Protein AF-A0A2H1KUR7-F1 (afdb_monomer_lite)

pLDDT: mean 74.9, std 19.92, range [29.42, 95.31]

Radius of gyration: 22.54 Å; chains: 1; bounding box: 56×50×79 Å

Structure (mmCIF, N/CA/C/O backbone):
data_AF-A0A2H1KUR7-F1
#
_entry.id   AF-A0A2H1KUR7-F1
#
loop_
_atom_site.group_PDB
_atom_site.id
_atom_site.type_symbol
_atom_site.label_atom_id
_atom_site.label_alt_id
_atom_site.label_comp_id
_atom_site.label_asym_id
_atom_site.label_entity_id
_atom_site.label_seq_id
_atom_site.pdbx_PDB_ins_code
_atom_site.Cartn_x
_atom_site.Cartn_y
_atom_site.Cartn_z
_atom_site.occupancy
_atom_site.B_iso_or_equiv
_atom_site.auth_seq_id
_atom_site.auth_comp_id
_atom_site.auth_asym_id
_atom_site.auth_atom_id
_atom_site.pdbx_PDB_model_num
ATOM 1 N N . MET A 1 1 ? -5.318 -16.820 57.492 1.00 43.50 1 MET A N 1
ATOM 2 C CA . MET A 1 1 ? -4.865 -16.118 56.271 1.00 43.50 1 MET A CA 1
ATOM 3 C C . MET A 1 1 ? -4.731 -17.141 55.161 1.00 43.50 1 MET A C 1
ATOM 5 O O . MET A 1 1 ? -4.040 -18.124 55.375 1.00 43.50 1 MET A O 1
ATOM 9 N N . ASN A 1 2 ? -5.476 -16.949 54.067 1.00 35.88 2 ASN A N 1
ATOM 10 C CA . ASN A 1 2 ? -5.129 -17.232 52.662 1.00 35.88 2 ASN A CA 1
ATOM 11 C C . ASN A 1 2 ? -6.424 -17.409 51.860 1.00 35.88 2 ASN A C 1
ATOM 13 O O . ASN A 1 2 ? -7.165 -18.371 52.028 1.00 35.88 2 ASN A O 1
ATOM 17 N N . ARG A 1 3 ? -6.716 -16.389 51.046 1.00 35.38 3 ARG A N 1
ATOM 18 C CA . ARG A 1 3 ? -7.868 -16.306 50.149 1.00 35.38 3 ARG A CA 1
ATOM 19 C C . ARG A 1 3 ? -7.507 -17.063 48.875 1.00 35.38 3 ARG A C 1
ATOM 21 O O . ARG A 1 3 ? -6.582 -16.650 48.182 1.00 35.38 3 ARG A O 1
ATOM 28 N N . THR A 1 4 ? -8.248 -18.114 48.553 1.00 38.25 4 THR A N 1
ATOM 29 C CA . THR A 1 4 ? -8.163 -18.775 47.248 1.00 38.25 4 THR A CA 1
ATOM 30 C C . THR A 1 4 ? -9.415 -18.403 46.465 1.00 38.25 4 THR A C 1
ATOM 32 O O . THR A 1 4 ? -10.477 -18.984 46.654 1.00 38.25 4 THR A O 1
ATOM 35 N N . VAL A 1 5 ? -9.308 -17.375 45.625 1.00 40.38 5 VAL A N 1
ATOM 36 C CA . VAL A 1 5 ? -10.270 -17.097 44.553 1.00 40.38 5 VAL A CA 1
ATOM 37 C C . VAL A 1 5 ? -9.732 -17.770 43.297 1.00 40.38 5 VAL A C 1
ATOM 39 O O . VAL A 1 5 ? -8.715 -17.345 42.758 1.00 40.38 5 VAL A O 1
ATOM 42 N N . SER A 1 6 ? -10.387 -18.841 42.851 1.00 34.78 6 SER A N 1
ATOM 43 C CA . SER A 1 6 ? -10.180 -19.399 41.515 1.00 34.78 6 SER A CA 1
ATOM 44 C C . SER A 1 6 ? -11.472 -19.189 40.739 1.00 34.78 6 SER A C 1
ATOM 46 O O . SER A 1 6 ? -12.502 -19.791 41.032 1.00 34.78 6 SER A O 1
ATOM 48 N N . SER A 1 7 ? -11.418 -18.210 39.841 1.00 37.16 7 SER A N 1
ATOM 49 C CA . SER A 1 7 ? -12.529 -17.739 39.025 1.00 37.16 7 SER A CA 1
ATOM 50 C C . SER A 1 7 ? -12.846 -18.788 37.962 1.00 37.16 7 SER A C 1
ATOM 52 O O . SER A 1 7 ? -11.997 -19.128 37.138 1.00 37.16 7 SER A O 1
ATOM 54 N N . THR A 1 8 ? -14.070 -19.299 37.987 1.00 37.94 8 THR A N 1
ATOM 55 C CA . THR A 1 8 ? -14.650 -20.146 36.948 1.00 37.94 8 THR A CA 1
ATOM 56 C C . THR A 1 8 ? -14.681 -19.390 35.617 1.00 37.94 8 THR A C 1
ATOM 58 O O . THR A 1 8 ? -15.230 -18.295 35.512 1.00 37.94 8 THR A O 1
ATOM 61 N N . ILE A 1 9 ? -14.071 -19.976 34.585 1.00 37.38 9 ILE A N 1
ATOM 62 C CA . ILE A 1 9 ? -14.172 -19.509 33.200 1.00 37.38 9 ILE A CA 1
ATOM 63 C C . ILE A 1 9 ? -15.571 -19.883 32.706 1.00 37.38 9 ILE A C 1
ATOM 65 O O . ILE A 1 9 ? -15.853 -21.048 32.431 1.00 37.38 9 ILE A O 1
ATOM 69 N N . ALA A 1 10 ? -16.462 -18.895 32.636 1.00 32.56 10 ALA A N 1
ATOM 70 C CA . ALA A 1 10 ? -17.763 -19.049 32.006 1.00 32.56 10 ALA A CA 1
ATOM 71 C C . ALA A 1 10 ? -17.584 -19.134 30.484 1.00 32.56 10 ALA A C 1
ATOM 73 O O . ALA A 1 10 ? -17.194 -18.174 29.818 1.00 32.56 10 ALA A O 1
ATOM 74 N N . LEU A 1 11 ? -17.869 -20.316 29.950 1.00 29.78 11 LEU A N 1
ATOM 75 C CA . LEU A 1 11 ? -18.068 -20.577 28.534 1.00 29.78 11 LEU A CA 1
ATOM 76 C C . LEU A 1 11 ? -19.400 -19.923 28.136 1.00 29.78 11 LEU A C 1
ATOM 78 O O . LEU A 1 11 ? -20.456 -20.383 28.561 1.00 29.78 11 LEU A O 1
ATOM 82 N N . VAL A 1 12 ? -19.370 -18.843 27.354 1.00 32.75 12 VAL A N 1
ATOM 83 C CA . VAL A 1 12 ? -20.589 -18.280 26.753 1.00 32.75 12 VAL A CA 1
ATOM 84 C C . VAL A 1 12 ? -20.596 -18.641 25.274 1.00 32.75 12 VAL A C 1
ATOM 86 O O . VAL A 1 12 ? -19.944 -18.007 24.450 1.00 32.75 12 VAL A O 1
ATOM 89 N N . ALA A 1 13 ? -21.332 -19.704 24.965 1.00 39.94 13 ALA A N 1
ATOM 90 C CA . ALA A 1 13 ? -21.838 -20.001 23.635 1.00 39.94 13 ALA A CA 1
ATOM 91 C C . ALA A 1 13 ? -23.262 -19.445 23.544 1.00 39.94 13 ALA A C 1
ATOM 93 O O . ALA A 1 13 ? -24.111 -19.896 24.304 1.00 39.94 13 ALA A O 1
ATOM 94 N N . ILE A 1 14 ? -23.530 -18.485 22.654 1.00 36.22 14 ILE A N 1
ATOM 95 C CA . ILE A 1 14 ? -24.890 -18.018 22.308 1.00 36.22 14 ILE A CA 1
ATOM 96 C C . ILE A 1 14 ? -24.830 -17.580 20.834 1.00 36.22 14 ILE A C 1
ATOM 98 O O . ILE A 1 14 ? -24.126 -16.632 20.505 1.00 36.22 14 ILE A O 1
ATOM 102 N N . SER A 1 15 ? -25.224 -18.444 19.896 1.00 30.28 15 SER A N 1
ATOM 103 C CA . SER A 1 15 ? -26.575 -18.672 19.337 1.00 30.28 15 SER A CA 1
ATOM 104 C C . SER A 1 15 ? -26.850 -17.822 18.098 1.00 30.28 15 SER A C 1
ATOM 106 O O . SER A 1 15 ? -26.829 -16.597 18.132 1.00 30.28 15 SER A O 1
ATOM 108 N N . ILE A 1 16 ? -27.140 -18.521 17.000 1.00 45.56 16 ILE A N 1
ATOM 109 C CA . ILE A 1 16 ? -27.714 -17.972 15.772 1.00 45.56 16 ILE A CA 1
ATOM 110 C C . ILE A 1 16 ? -29.114 -17.455 16.123 1.00 45.56 16 ILE A C 1
ATOM 112 O O . ILE A 1 16 ? -29.952 -18.236 16.571 1.00 45.56 16 ILE A O 1
ATOM 116 N N . LEU A 1 17 ? -29.357 -16.157 15.931 1.00 29.42 17 LEU A N 1
ATOM 117 C CA . LEU A 1 17 ? -30.674 -15.543 16.086 1.00 29.42 17 LEU A CA 1
ATOM 118 C C . LEU A 1 17 ? -31.136 -15.001 14.727 1.00 29.42 17 LEU A C 1
ATOM 120 O O . LEU A 1 17 ? -30.696 -13.952 14.266 1.00 29.42 17 LEU A O 1
ATOM 124 N N . THR A 1 18 ? -32.021 -15.743 14.073 1.00 44.56 18 THR A N 1
ATOM 125 C CA . THR A 1 18 ? -32.984 -15.186 13.118 1.00 44.56 18 THR A CA 1
ATOM 126 C C . THR A 1 18 ? -34.025 -14.386 13.899 1.00 44.56 18 THR A C 1
ATOM 128 O O . THR A 1 18 ? -34.517 -14.936 14.873 1.00 44.56 18 THR A O 1
ATOM 131 N N . PHE A 1 19 ? -34.355 -13.150 13.501 1.00 32.78 19 PHE A N 1
ATOM 132 C CA . PHE A 1 19 ? -35.698 -12.528 13.523 1.00 32.78 19 PHE A CA 1
ATOM 133 C C . PHE A 1 19 ? -35.610 -11.008 13.303 1.00 32.78 19 PHE A C 1
ATOM 135 O O . PHE A 1 19 ? -34.795 -10.331 13.919 1.00 32.78 19 PHE A O 1
ATOM 142 N N . GLY A 1 20 ? -36.566 -10.490 12.526 1.00 30.16 20 GLY A N 1
ATOM 143 C CA . GLY A 1 20 ? -37.181 -9.192 12.799 1.00 30.16 20 GLY A CA 1
ATOM 144 C C . GLY A 1 20 ? -36.658 -8.023 11.976 1.00 30.16 20 GLY A C 1
ATOM 145 O O . GLY A 1 20 ? -35.501 -7.632 12.073 1.00 30.16 20 GLY A O 1
ATOM 146 N N . SER A 1 21 ? -37.561 -7.418 11.208 1.00 41.31 21 SER A N 1
ATOM 147 C CA . SER A 1 21 ? -37.435 -6.059 10.691 1.00 41.31 21 SER A CA 1
ATOM 148 C C . SER A 1 21 ? -37.106 -5.092 11.833 1.00 41.31 21 SER A C 1
ATOM 150 O O . SER A 1 21 ? -37.991 -4.697 12.593 1.00 41.31 21 SER A O 1
ATOM 152 N N . LEU A 1 22 ? -35.835 -4.724 11.967 1.00 35.81 22 LEU A N 1
ATOM 153 C CA . LEU A 1 22 ? -35.437 -3.587 12.780 1.00 35.81 22 LEU A CA 1
ATOM 154 C C . LEU A 1 22 ? -35.729 -2.331 11.963 1.00 35.81 22 LEU A C 1
ATOM 156 O O . LEU A 1 22 ? -35.166 -2.128 10.887 1.00 35.81 22 LEU A O 1
ATOM 160 N N . SER A 1 23 ? -36.652 -1.518 12.476 1.00 39.78 23 SER A N 1
ATOM 161 C CA . SER A 1 23 ? -36.845 -0.129 12.071 1.00 39.78 23 SER A CA 1
ATOM 162 C C . SER A 1 23 ? -35.492 0.576 11.937 1.00 39.78 23 SER A C 1
ATOM 164 O O . SER A 1 23 ? -34.582 0.263 12.713 1.00 39.78 23 SER A O 1
ATOM 166 N N . PRO A 1 24 ? -35.338 1.535 11.006 1.00 40.75 24 PRO A N 1
ATOM 167 C CA . PRO A 1 24 ? -34.116 2.315 10.919 1.00 40.75 24 PRO A CA 1
ATOM 168 C C . PRO A 1 24 ? -33.893 2.996 12.270 1.00 40.75 24 PRO A C 1
ATOM 170 O O . PRO A 1 24 ? -34.655 3.875 12.672 1.00 40.75 24 PRO A O 1
ATOM 173 N N . ALA A 1 25 ? -32.868 2.551 12.997 1.00 38.78 25 ALA A N 1
ATOM 174 C CA . ALA A 1 25 ? -32.292 3.352 14.055 1.00 38.78 25 ALA A CA 1
ATOM 175 C C . ALA A 1 25 ? -31.879 4.660 13.383 1.00 38.78 25 ALA A C 1
ATOM 177 O O . ALA A 1 25 ? -31.112 4.629 12.419 1.00 38.78 25 ALA A O 1
ATOM 178 N N . SER A 1 26 ? -32.469 5.773 13.819 1.00 36.69 26 SER A N 1
ATOM 179 C CA . SER A 1 26 ? -32.121 7.103 13.340 1.00 36.69 26 SER A CA 1
ATOM 180 C C . SER A 1 26 ? -30.604 7.212 13.298 1.00 36.69 26 SER A C 1
ATOM 182 O O . SER A 1 26 ? -29.953 7.145 14.341 1.00 36.69 26 SER A O 1
ATOM 184 N N . ALA A 1 27 ? -30.050 7.332 12.091 1.00 38.84 27 ALA A N 1
ATOM 185 C CA . ALA A 1 27 ? -28.674 7.740 11.919 1.00 38.84 27 ALA A CA 1
ATOM 186 C C . ALA A 1 27 ? -28.578 9.106 12.594 1.00 38.84 27 ALA A C 1
ATOM 188 O O . ALA A 1 27 ? -29.141 10.091 12.115 1.00 38.84 27 ALA A O 1
ATOM 189 N N . THR A 1 28 ? -27.953 9.159 13.766 1.00 37.25 28 THR A N 1
ATOM 190 C CA . THR A 1 28 ? -27.447 10.415 14.290 1.00 37.25 28 THR A CA 1
ATOM 191 C C . THR A 1 28 ? -26.465 10.895 13.240 1.00 37.25 28 THR A C 1
ATOM 193 O O . THR A 1 28 ? -25.359 10.368 13.146 1.00 37.25 28 THR A O 1
ATOM 196 N N . THR A 1 29 ? -26.892 11.844 12.409 1.00 44.22 29 THR A N 1
ATOM 197 C CA . THR A 1 29 ? -25.995 12.704 11.646 1.00 44.22 29 THR A CA 1
ATOM 198 C C . THR A 1 29 ? -25.180 13.483 12.669 1.00 44.22 29 THR A C 1
ATOM 200 O O . THR A 1 29 ? -25.493 14.629 12.995 1.00 44.22 29 THR A O 1
ATOM 203 N N . GLU A 1 30 ? -24.179 12.822 13.251 1.00 50.44 30 GLU A N 1
ATOM 204 C CA . GLU A 1 30 ? -23.042 13.466 13.885 1.00 50.44 30 GLU A CA 1
ATOM 205 C C . GLU A 1 30 ? -22.514 14.423 12.825 1.00 50.44 30 GLU A C 1
ATOM 207 O O . GLU A 1 30 ? -21.987 14.015 11.790 1.00 50.44 30 GLU A O 1
ATOM 212 N N . THR A 1 31 ? -22.798 15.708 13.012 1.00 62.38 31 THR A N 1
ATOM 213 C CA . THR A 1 31 ? -22.362 16.723 12.066 1.00 62.38 31 THR A CA 1
ATOM 214 C C . THR A 1 31 ? -20.843 16.698 12.107 1.00 62.38 31 THR A C 1
ATOM 216 O O . THR A 1 31 ? -20.249 17.064 13.120 1.00 62.38 31 THR A O 1
ATOM 219 N N . LEU A 1 32 ? -20.232 16.179 11.038 1.00 69.56 32 LEU A N 1
ATOM 220 C CA . LEU A 1 32 ? -18.784 16.073 10.908 1.00 69.56 32 LEU A CA 1
ATOM 221 C C . LEU A 1 32 ? -18.137 17.403 11.284 1.00 69.56 32 LEU A C 1
ATOM 223 O O . LEU A 1 32 ? -18.623 18.468 10.894 1.00 69.56 32 LEU A O 1
ATOM 227 N N . SER A 1 33 ? -17.014 17.352 12.001 1.00 77.88 33 SER A N 1
ATOM 228 C CA . SER A 1 33 ? -16.264 18.573 12.258 1.00 77.88 33 SER A CA 1
ATOM 229 C C . SER A 1 33 ? -15.860 19.237 10.932 1.00 77.88 33 SER A C 1
ATOM 231 O O . SER A 1 33 ? -15.611 18.545 9.936 1.00 77.88 33 SER A O 1
ATOM 233 N N . PRO A 1 34 ? -15.710 20.573 10.896 1.00 79.38 34 PRO A N 1
ATOM 234 C CA . PRO A 1 34 ? -15.292 21.279 9.683 1.00 79.38 34 PRO A CA 1
ATOM 235 C C . PRO A 1 34 ? -13.982 20.743 9.077 1.00 79.38 34 PRO A C 1
ATOM 237 O O . PRO A 1 34 ? -13.775 20.786 7.864 1.00 79.38 34 PRO A O 1
ATOM 240 N N . ALA A 1 35 ? -13.088 20.204 9.914 1.00 76.06 35 ALA A N 1
ATOM 241 C CA . ALA A 1 35 ? -11.850 19.574 9.469 1.00 76.06 35 ALA A CA 1
ATOM 242 C C . ALA A 1 35 ? -12.098 18.243 8.738 1.00 76.06 35 ALA A C 1
ATOM 244 O O . ALA A 1 35 ? -11.488 18.004 7.695 1.00 76.06 35 ALA A O 1
ATOM 245 N N . ALA A 1 36 ? -13.000 17.406 9.253 1.00 77.69 36 ALA A N 1
ATOM 246 C CA . ALA A 1 36 ? -13.378 16.140 8.632 1.00 77.69 36 ALA A CA 1
ATOM 247 C C . ALA A 1 36 ? -14.123 16.356 7.304 1.00 77.69 36 ALA A C 1
ATOM 249 O O . ALA A 1 36 ? -13.820 15.684 6.321 1.00 77.69 36 ALA A O 1
ATOM 250 N N . GLN A 1 37 ? -15.007 17.356 7.227 1.00 80.75 37 GLN A N 1
ATOM 251 C CA . GLN A 1 37 ? -15.664 17.737 5.967 1.00 80.75 37 GLN A CA 1
ATOM 252 C C . GLN A 1 37 ? -14.648 18.183 4.910 1.00 80.75 37 GLN A C 1
ATOM 254 O O . GLN A 1 37 ? -14.671 17.716 3.774 1.00 80.75 37 GLN A O 1
ATOM 259 N N . LYS A 1 38 ? -13.678 19.022 5.293 1.00 84.12 38 LYS A N 1
ATOM 260 C CA . LYS A 1 38 ? -12.602 19.445 4.386 1.00 84.12 38 LYS A CA 1
ATOM 261 C C . LYS A 1 38 ? -11.773 18.260 3.870 1.00 84.12 38 LYS A C 1
ATOM 263 O O . LYS A 1 38 ? -11.351 18.267 2.716 1.00 84.12 38 LYS A O 1
ATOM 268 N N . GLN A 1 39 ? -11.528 17.256 4.711 1.00 83.88 39 GLN A N 1
ATOM 269 C CA . GLN A 1 39 ? -10.822 16.030 4.322 1.00 83.88 39 GLN A CA 1
ATOM 270 C C . GLN A 1 39 ? -11.640 15.173 3.352 1.00 83.88 39 GLN A C 1
ATOM 272 O O . GLN A 1 39 ? -11.093 14.708 2.354 1.00 83.88 39 GLN A O 1
ATOM 277 N N . ALA A 1 40 ? -12.941 15.011 3.604 1.00 82.06 40 ALA A N 1
ATOM 278 C CA . ALA A 1 40 ? -13.845 14.293 2.710 1.00 82.06 40 ALA A CA 1
ATOM 279 C C . ALA A 1 40 ? -13.918 14.961 1.326 1.00 82.06 40 ALA A C 1
ATOM 281 O O . ALA A 1 40 ? -13.757 14.291 0.310 1.00 82.06 40 ALA A O 1
ATOM 282 N N . GLN A 1 41 ? -14.046 16.289 1.278 1.00 83.88 41 GLN A N 1
ATOM 283 C CA . GLN A 1 41 ? -14.063 17.046 0.020 1.00 83.88 41 GLN A CA 1
ATOM 284 C C . GLN A 1 41 ? -12.752 16.928 -0.761 1.00 83.88 41 GLN A C 1
ATOM 286 O O . GLN A 1 41 ? -12.775 16.792 -1.982 1.00 83.88 41 GLN A O 1
ATOM 291 N N . ALA A 1 42 ? -11.606 16.944 -0.074 1.00 83.00 42 ALA A N 1
ATOM 292 C CA . ALA A 1 42 ? -10.313 16.738 -0.722 1.00 83.00 42 ALA A CA 1
ATOM 293 C C . ALA A 1 42 ? -10.209 15.339 -1.357 1.00 83.00 42 ALA A C 1
ATOM 295 O O . ALA A 1 42 ? -9.783 15.224 -2.501 1.00 83.00 42 ALA A O 1
ATOM 296 N N . LEU A 1 43 ? -10.659 14.295 -0.653 1.00 83.25 43 LEU A N 1
ATOM 297 C CA . LEU A 1 43 ? -10.667 12.917 -1.163 1.00 83.25 43 LEU A CA 1
ATOM 298 C C . LEU A 1 43 ? -11.621 12.734 -2.354 1.00 83.25 43 LEU A C 1
ATOM 300 O O . LEU A 1 43 ? -11.289 12.044 -3.316 1.00 83.25 43 LEU A O 1
ATOM 304 N N . VAL A 1 44 ? -12.786 13.383 -2.320 1.00 86.31 44 VAL A N 1
ATOM 305 C CA . VAL A 1 44 ? -13.745 13.398 -3.437 1.00 86.31 44 VAL A CA 1
ATOM 306 C C . VAL A 1 44 ? -13.162 14.105 -4.660 1.00 86.31 44 VAL A C 1
ATOM 308 O O . VAL A 1 44 ? -13.287 13.610 -5.775 1.00 86.31 44 VAL A O 1
ATOM 311 N N . ALA A 1 45 ? -12.459 15.225 -4.473 1.00 82.75 45 ALA A N 1
ATOM 312 C CA . ALA A 1 45 ? -11.805 15.931 -5.576 1.00 82.75 45 ALA A CA 1
ATOM 313 C C . ALA A 1 45 ? -10.716 15.087 -6.271 1.00 82.75 45 ALA A C 1
ATOM 315 O O . ALA A 1 45 ? -10.438 15.288 -7.452 1.00 82.75 45 ALA A O 1
ATOM 316 N N . GLU A 1 46 ? -10.113 14.135 -5.556 1.00 80.06 46 GLU A N 1
ATOM 317 C CA . GLU A 1 46 ? -9.124 13.192 -6.094 1.00 80.06 46 GLU A CA 1
ATOM 318 C C . GLU A 1 46 ? -9.768 12.007 -6.837 1.00 80.06 46 GLU A C 1
ATOM 320 O O . GLU A 1 46 ? -9.100 11.346 -7.634 1.00 80.06 46 GLU A O 1
ATO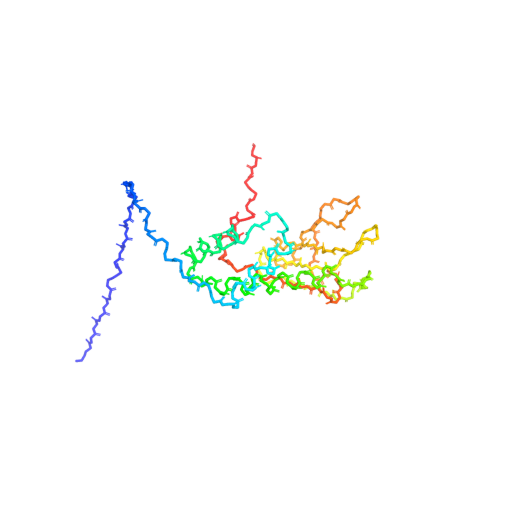M 325 N N . SER A 1 47 ? -11.058 11.747 -6.601 1.00 76.06 47 SER A N 1
ATOM 326 C CA . SER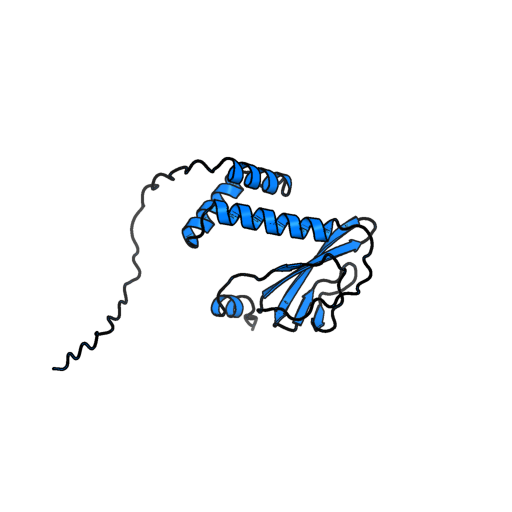 A 1 47 ? -11.817 10.619 -7.151 1.00 76.06 47 SER A CA 1
ATOM 327 C C . SER A 1 47 ? -13.147 11.111 -7.734 1.00 76.06 47 SER A C 1
ATOM 329 O O . SER A 1 47 ? -14.173 11.007 -7.066 1.00 76.06 47 SER A O 1
ATOM 331 N N . PRO A 1 48 ? -13.172 11.627 -8.978 1.00 68.44 48 PRO A N 1
ATOM 332 C CA . PRO A 1 48 ? -14.333 12.335 -9.532 1.00 68.44 48 PRO A CA 1
ATOM 333 C C . PRO A 1 48 ? -15.604 11.481 -9.702 1.00 68.44 48 PRO A C 1
ATOM 335 O O . PRO A 1 48 ? -16.668 12.035 -9.959 1.00 68.44 48 PRO A O 1
ATOM 338 N N . GLU A 1 49 ? -15.517 10.156 -9.555 1.00 76.44 49 GLU A N 1
ATOM 339 C CA . GLU A 1 49 ? -16.680 9.252 -9.553 1.00 76.44 49 GLU A CA 1
ATOM 340 C C . GLU A 1 49 ? -17.285 9.030 -8.156 1.00 76.44 49 GLU A C 1
ATOM 342 O O . GLU A 1 49 ? -18.345 8.419 -8.025 1.00 76.44 49 GLU A O 1
ATOM 347 N N . LEU A 1 50 ? -16.627 9.516 -7.103 1.00 78.81 50 LEU A N 1
ATOM 348 C CA . LEU A 1 50 ? -17.065 9.373 -5.721 1.00 78.81 50 LEU A CA 1
ATOM 349 C C . LEU A 1 50 ? -17.856 10.617 -5.303 1.00 78.81 50 LEU A C 1
ATOM 351 O O . LEU A 1 50 ? -17.390 11.738 -5.483 1.00 78.81 50 LEU A O 1
ATOM 355 N N . THR A 1 51 ? -19.036 10.453 -4.706 1.00 83.56 51 THR A N 1
ATOM 356 C CA . THR A 1 51 ? -19.742 11.577 -4.072 1.00 83.56 51 THR A CA 1
ATOM 357 C C . THR A 1 51 ? -19.331 11.705 -2.606 1.00 83.56 51 THR A C 1
ATOM 359 O O . THR A 1 51 ? -18.990 10.716 -1.957 1.00 83.56 51 THR A O 1
ATOM 362 N N . GLU A 1 52 ? -19.407 12.917 -2.047 1.00 78.00 52 GLU A N 1
ATOM 363 C CA . GLU A 1 52 ? -19.136 13.144 -0.617 1.00 78.00 52 GLU A CA 1
ATOM 364 C C . GLU A 1 52 ? -20.073 12.319 0.272 1.00 78.00 52 GLU A C 1
ATOM 366 O O . GLU A 1 52 ? -19.630 11.730 1.252 1.00 78.00 52 GLU A O 1
ATOM 371 N N . SER A 1 53 ? -21.344 12.188 -0.115 1.00 78.94 53 SER A N 1
ATOM 372 C CA . SER A 1 53 ? -22.316 11.365 0.607 1.00 78.94 53 SER A CA 1
ATOM 373 C C . SER A 1 53 ? -21.976 9.874 0.587 1.00 78.94 53 SER A C 1
ATOM 375 O O . SER A 1 53 ? -22.111 9.221 1.618 1.00 78.94 53 SER A O 1
ATOM 377 N N . ALA A 1 54 ? -21.511 9.337 -0.546 1.00 83.50 54 ALA A N 1
ATOM 378 C CA . ALA A 1 54 ? -21.092 7.940 -0.644 1.00 83.50 54 ALA A CA 1
ATOM 379 C C . ALA A 1 54 ? -19.832 7.689 0.193 1.00 83.50 54 ALA A C 1
ATOM 381 O O . ALA A 1 54 ? -19.796 6.745 0.977 1.00 83.50 54 ALA A O 1
ATOM 382 N N . LEU A 1 55 ? -18.844 8.588 0.107 1.00 85.25 55 LEU A N 1
ATOM 383 C CA . LEU A 1 55 ? -17.627 8.510 0.913 1.00 85.25 55 LEU A CA 1
ATOM 384 C C . LEU A 1 55 ? -17.937 8.533 2.414 1.00 85.25 55 LEU A C 1
ATOM 386 O O . LEU A 1 55 ? -17.429 7.702 3.162 1.00 85.25 55 LEU A O 1
ATOM 390 N N . VAL A 1 56 ? -18.750 9.490 2.864 1.00 85.25 56 VAL A N 1
ATOM 391 C CA . VAL A 1 56 ? -19.098 9.622 4.284 1.00 85.25 56 VAL A CA 1
ATOM 392 C C . VAL A 1 56 ? -19.888 8.406 4.757 1.00 85.25 56 VAL A C 1
ATOM 394 O O . VAL A 1 56 ? -19.575 7.877 5.821 1.00 85.25 56 VAL A O 1
ATOM 397 N N . ASN A 1 57 ? -20.830 7.901 3.955 1.00 86.06 57 ASN A N 1
ATOM 398 C CA . ASN A 1 57 ? -21.587 6.701 4.301 1.00 86.06 57 ASN A CA 1
ATOM 399 C C . ASN A 1 57 ? -20.683 5.467 4.447 1.00 86.06 57 ASN A C 1
ATOM 401 O O . ASN A 1 57 ? -20.771 4.757 5.449 1.00 86.06 57 ASN A O 1
ATOM 405 N N . ASP A 1 58 ? -19.756 5.250 3.513 1.00 86.19 58 ASP A N 1
ATOM 406 C CA . ASP A 1 58 ? -18.798 4.143 3.587 1.00 86.19 58 ASP A CA 1
ATOM 407 C C . ASP A 1 58 ? -17.894 4.257 4.822 1.00 86.19 58 ASP A C 1
ATOM 409 O O . ASP A 1 58 ? -17.622 3.266 5.510 1.00 86.19 58 ASP A O 1
ATOM 413 N N . VAL A 1 59 ? -17.448 5.474 5.144 1.00 87.62 59 VAL A N 1
ATOM 414 C CA . VAL A 1 59 ? -16.629 5.733 6.331 1.00 87.62 59 VAL A CA 1
ATOM 415 C C . VAL A 1 59 ? -17.422 5.514 7.620 1.00 87.62 59 VAL A C 1
ATOM 417 O O . VAL A 1 59 ? -16.870 4.959 8.571 1.00 87.62 59 VAL A O 1
ATOM 420 N N . GLU A 1 60 ? -18.694 5.899 7.677 1.00 86.50 60 GLU A N 1
ATOM 421 C CA . GLU A 1 60 ? -19.576 5.645 8.822 1.00 86.50 60 GLU A CA 1
ATOM 422 C C . GLU A 1 60 ? -19.798 4.147 9.038 1.00 86.50 60 GLU A C 1
ATOM 424 O O . GLU A 1 60 ? -19.630 3.654 10.158 1.00 86.50 60 GLU A O 1
ATOM 429 N N . VAL A 1 61 ? -20.086 3.399 7.969 1.00 87.75 61 VAL A N 1
ATOM 430 C CA . VAL A 1 61 ? -20.220 1.933 8.011 1.00 87.75 61 VAL A CA 1
ATOM 431 C C . VAL A 1 61 ? -18.918 1.292 8.497 1.00 87.75 61 VAL A C 1
ATOM 433 O O . VAL A 1 61 ? -18.924 0.432 9.387 1.00 87.75 61 VAL A O 1
ATOM 436 N N . TYR A 1 62 ? -17.775 1.733 7.969 1.00 83.44 62 TYR A N 1
ATOM 437 C CA . TYR A 1 62 ? -16.467 1.250 8.400 1.00 83.44 62 TYR A CA 1
ATOM 438 C C . TYR A 1 62 ? -16.188 1.584 9.873 1.00 83.44 62 TYR A C 1
ATOM 440 O O . TYR A 1 62 ? -15.767 0.706 10.634 1.00 83.44 62 TYR A O 1
ATOM 448 N N . SER A 1 63 ? -16.465 2.817 10.294 1.00 84.06 63 SER A N 1
ATOM 449 C CA . SER A 1 63 ? -16.323 3.299 11.672 1.00 84.06 63 SER A CA 1
ATOM 450 C C . SER A 1 63 ? -17.143 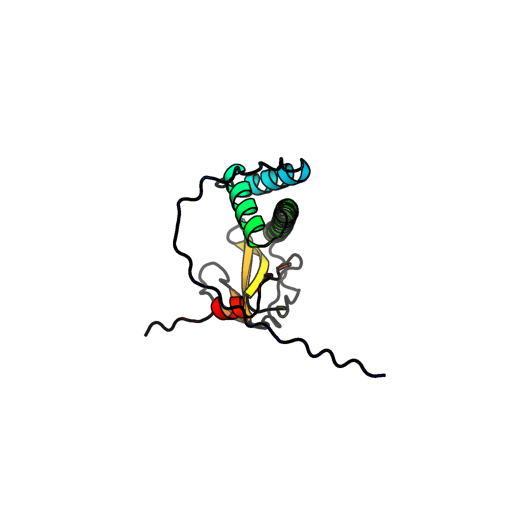2.443 12.635 1.00 84.06 63 SER A C 1
ATOM 452 O O . SER A 1 63 ? -16.597 1.893 13.593 1.00 84.06 63 SER A O 1
ATOM 454 N N . ALA A 1 64 ? -18.422 2.217 12.323 1.00 86.00 64 ALA A N 1
ATOM 455 C CA . ALA A 1 64 ? -19.314 1.373 13.113 1.00 86.00 64 ALA A CA 1
ATOM 456 C C . ALA A 1 64 ? -18.808 -0.075 13.224 1.00 86.00 64 ALA A C 1
ATOM 458 O O . ALA A 1 64 ? -18.853 -0.671 14.299 1.00 86.00 64 ALA A O 1
ATOM 459 N N . SER A 1 65 ? -18.271 -0.637 12.138 1.00 82.12 65 SER A N 1
ATOM 460 C CA . SER A 1 65 ? -17.776 -2.022 12.125 1.00 82.12 65 SER A CA 1
ATOM 461 C C . SER A 1 65 ? -16.428 -2.225 12.833 1.00 82.12 65 SER A C 1
ATOM 463 O O . SER A 1 65 ? -16.099 -3.347 13.227 1.00 82.12 65 SER A O 1
ATOM 465 N N . THR A 1 66 ? -15.624 -1.166 12.982 1.00 80.69 66 THR A N 1
ATOM 466 C CA . THR A 1 66 ? -14.244 -1.250 13.496 1.00 80.69 66 THR A CA 1
ATOM 467 C C . THR A 1 66 ? -14.023 -0.544 14.830 1.00 80.69 66 THR A C 1
ATOM 469 O O . THR A 1 66 ? -12.993 -0.777 15.467 1.00 80.69 66 THR A O 1
ATOM 472 N N . GLY A 1 67 ? -14.957 0.307 15.258 1.00 84.88 67 GLY A N 1
ATOM 473 C CA . GLY A 1 67 ? -14.823 1.149 16.448 1.00 84.88 67 GLY A CA 1
ATOM 474 C C . GLY A 1 67 ? -13.803 2.285 16.297 1.00 84.88 67 GLY A C 1
ATOM 475 O O . GLY A 1 67 ? -13.382 2.862 17.298 1.00 84.88 67 GLY A O 1
ATOM 476 N N . VAL A 1 68 ? -13.360 2.593 15.073 1.00 84.56 68 VAL A N 1
ATOM 477 C CA . VAL A 1 68 ? -12.466 3.724 14.777 1.00 84.56 68 VAL A CA 1
ATOM 478 C C . VAL A 1 68 ? -13.318 4.929 14.405 1.00 84.56 68 VAL A C 1
ATOM 480 O O . VAL A 1 68 ? -14.169 4.797 13.541 1.00 84.56 68 VAL A O 1
ATOM 483 N N . SER A 1 69 ? -13.074 6.103 14.993 1.00 89.25 69 SER A N 1
ATOM 484 C CA . SER A 1 69 ? -13.880 7.291 14.690 1.00 89.25 69 SER A CA 1
ATOM 485 C C . SER A 1 69 ? -13.786 7.714 13.221 1.00 89.25 69 SER A C 1
ATOM 487 O O . SER A 1 69 ? -12.706 7.679 12.624 1.00 89.25 69 SER A O 1
ATOM 489 N N . VAL A 1 70 ? -14.902 8.202 12.676 1.00 85.88 70 VAL A N 1
ATOM 490 C CA . VAL A 1 70 ? -15.011 8.748 11.312 1.00 85.88 70 VAL A CA 1
ATOM 491 C C . VAL A 1 70 ? -13.895 9.751 11.002 1.00 85.88 70 VAL A C 1
ATOM 493 O O . VAL A 1 70 ? -13.225 9.641 9.977 1.00 85.88 70 VAL A O 1
ATOM 496 N N . GLU A 1 71 ? -13.602 10.670 11.924 1.00 85.56 71 GLU A N 1
ATOM 497 C CA . GLU A 1 71 ? -12.521 11.649 11.751 1.00 85.56 71 GLU A CA 1
ATOM 498 C C . GLU A 1 71 ? -11.139 11.002 11.625 1.00 85.56 71 GLU A C 1
ATOM 500 O O . GLU A 1 71 ? -10.305 11.438 10.832 1.00 85.56 71 GLU A O 1
ATOM 505 N N . SER A 1 72 ? -10.867 9.953 12.408 1.00 85.25 72 SER A N 1
ATOM 506 C CA . SER A 1 72 ? -9.584 9.260 12.326 1.00 85.25 72 SER A CA 1
ATOM 507 C C . SER A 1 72 ? -9.451 8.504 11.009 1.00 85.25 72 SER A C 1
ATOM 509 O O . SER A 1 72 ? -8.341 8.430 10.480 1.00 85.25 72 SER A O 1
ATOM 511 N N . VAL A 1 73 ? -10.552 7.960 10.488 1.00 87.50 73 VAL A N 1
ATOM 512 C CA . VAL A 1 73 ? -10.588 7.278 9.189 1.00 87.50 73 VAL A CA 1
ATOM 513 C C . VAL A 1 73 ? -10.336 8.274 8.061 1.00 87.50 73 VAL A C 1
ATOM 515 O O . VAL A 1 73 ? -9.425 8.053 7.267 1.00 87.50 73 VAL A O 1
ATOM 518 N N . LEU A 1 74 ? -11.053 9.402 8.035 1.00 87.75 74 LEU A N 1
ATOM 519 C CA . LEU A 1 74 ? -10.874 10.454 7.025 1.00 87.75 74 LEU A CA 1
ATOM 520 C C . LEU A 1 74 ? -9.460 11.035 7.060 1.00 87.75 74 LEU A C 1
ATOM 522 O O . LEU A 1 74 ? -8.800 11.125 6.026 1.00 87.75 74 LEU A O 1
ATOM 526 N N . ARG A 1 75 ? -8.935 11.339 8.251 1.00 85.44 75 ARG A N 1
ATOM 527 C CA . ARG A 1 75 ? -7.561 11.832 8.409 1.00 85.44 75 ARG A CA 1
ATOM 528 C C . ARG A 1 75 ? -6.528 10.827 7.909 1.00 85.44 75 ARG A C 1
ATOM 530 O O . ARG A 1 75 ? -5.546 11.226 7.281 1.00 85.44 75 ARG A O 1
ATOM 537 N N . GLN A 1 76 ? -6.714 9.544 8.213 1.00 86.00 76 GLN A N 1
ATOM 538 C CA . GLN A 1 76 ? -5.815 8.498 7.737 1.00 86.00 76 GLN A CA 1
ATOM 539 C C . GLN A 1 76 ? -5.882 8.379 6.210 1.00 86.00 76 GLN A C 1
ATOM 541 O O . GLN A 1 76 ? -4.834 8.412 5.568 1.00 86.00 76 GLN A O 1
ATOM 546 N N . ALA A 1 77 ? -7.084 8.334 5.635 1.00 86.31 77 ALA A N 1
ATOM 547 C CA . ALA A 1 77 ? -7.292 8.257 4.193 1.00 86.31 77 ALA A CA 1
ATOM 548 C C . ALA A 1 77 ? -6.658 9.446 3.456 1.00 86.31 77 ALA A C 1
ATOM 550 O O . ALA A 1 77 ? -5.905 9.243 2.505 1.00 86.31 77 ALA A O 1
ATOM 551 N N . SER A 1 78 ? -6.858 10.680 3.932 1.00 85.06 78 SER A N 1
ATOM 552 C CA . SER A 1 78 ? -6.209 11.863 3.348 1.00 85.06 78 SER A CA 1
ATOM 553 C C . SER A 1 78 ? -4.682 11.791 3.438 1.00 85.06 78 SER A C 1
ATOM 555 O O . SER A 1 78 ? -3.988 12.168 2.497 1.00 85.06 78 SER A O 1
ATOM 557 N N . SER A 1 79 ? -4.133 11.288 4.550 1.00 84.19 79 SER A N 1
ATOM 558 C CA . SER A 1 79 ? -2.682 11.123 4.700 1.00 84.19 79 SER A CA 1
ATOM 559 C C . SER A 1 79 ? -2.115 10.065 3.750 1.00 84.19 79 SER A C 1
ATOM 561 O O . SER A 1 79 ? -1.038 10.266 3.189 1.00 84.19 79 SER A O 1
ATOM 563 N N . GLU A 1 80 ? -2.796 8.932 3.591 1.00 82.69 80 GLU A N 1
ATOM 564 C CA . GLU A 1 80 ? -2.383 7.855 2.684 1.00 82.69 80 GLU A CA 1
ATOM 565 C C . GLU A 1 80 ? -2.490 8.298 1.220 1.00 82.69 80 GLU A C 1
ATOM 567 O O . GLU A 1 80 ? -1.559 8.073 0.441 1.00 82.69 80 GLU A O 1
ATOM 572 N N . SER A 1 81 ? -3.565 9.010 0.868 1.00 81.88 81 SER A N 1
ATOM 573 C CA . SER A 1 81 ? -3.746 9.572 -0.471 1.00 81.88 81 SER A CA 1
ATOM 574 C C . SER A 1 81 ? -2.648 10.580 -0.807 1.00 81.88 81 SER A C 1
ATOM 576 O O . SER A 1 81 ? -1.963 10.430 -1.819 1.00 81.88 81 SER A O 1
ATOM 578 N N . ALA A 1 82 ? -2.358 11.528 0.092 1.00 81.25 82 ALA A N 1
ATOM 579 C CA . ALA A 1 82 ? -1.293 12.508 -0.113 1.00 81.25 82 ALA A CA 1
ATOM 580 C C . ALA A 1 82 ? 0.082 11.849 -0.332 1.00 81.25 82 ALA A C 1
ATOM 582 O O . ALA A 1 82 ? 0.829 12.259 -1.221 1.00 81.25 82 ALA A O 1
ATOM 583 N N . GLN A 1 83 ? 0.418 10.800 0.428 1.00 81.12 83 GLN A N 1
ATOM 584 C CA . GLN A 1 83 ? 1.661 10.039 0.231 1.00 81.12 83 GLN A CA 1
ATOM 585 C C . GLN A 1 83 ? 1.684 9.306 -1.116 1.00 81.12 83 GLN A C 1
ATOM 587 O O . GLN A 1 83 ? 2.720 9.270 -1.789 1.00 81.12 83 GLN A O 1
ATOM 592 N N . SER A 1 84 ? 0.550 8.732 -1.521 1.00 77.81 84 SER A N 1
ATOM 593 C CA . SER A 1 84 ? 0.392 8.060 -2.813 1.00 77.81 84 SER A CA 1
ATOM 594 C C . SER A 1 84 ? 0.562 9.041 -3.975 1.00 77.81 84 SER A C 1
ATOM 596 O O . SER A 1 84 ? 1.358 8.790 -4.884 1.00 77.81 84 SER A O 1
ATOM 598 N N . ILE A 1 85 ? -0.096 10.201 -3.905 1.00 77.62 85 ILE A N 1
ATOM 599 C CA . ILE A 1 85 ? 0.021 11.289 -4.880 1.00 77.62 85 ILE A CA 1
ATOM 600 C C . ILE A 1 85 ? 1.446 11.817 -4.916 1.00 77.62 85 ILE A C 1
ATOM 602 O O . ILE A 1 85 ? 1.991 12.008 -6.000 1.00 77.62 85 ILE A O 1
ATOM 606 N N . GLU A 1 86 ? 2.097 12.035 -3.775 1.00 78.06 86 GLU A N 1
ATOM 607 C CA . GLU A 1 86 ? 3.474 12.530 -3.759 1.00 78.06 86 GLU A CA 1
ATOM 608 C C . GLU A 1 86 ? 4.434 11.536 -4.429 1.00 78.06 86 GLU A C 1
ATOM 610 O O . GLU A 1 86 ? 5.307 11.931 -5.209 1.00 78.06 86 GLU A O 1
ATOM 615 N N . ALA A 1 87 ? 4.261 10.237 -4.172 1.00 70.88 87 ALA A N 1
ATOM 616 C CA . ALA A 1 87 ? 5.016 9.213 -4.880 1.00 70.88 87 ALA A CA 1
ATOM 617 C C . ALA A 1 87 ? 4.713 9.256 -6.385 1.00 70.88 87 ALA A C 1
ATOM 619 O O . ALA A 1 87 ? 5.643 9.356 -7.183 1.00 70.88 87 ALA A O 1
ATOM 620 N N . ALA A 1 88 ? 3.441 9.262 -6.785 1.00 69.75 88 ALA A N 1
ATOM 621 C CA . ALA A 1 88 ? 3.018 9.259 -8.187 1.00 69.75 88 ALA A CA 1
ATOM 622 C C . ALA A 1 88 ? 3.438 10.515 -8.975 1.00 69.75 88 ALA A C 1
ATOM 624 O O . ALA A 1 88 ? 3.787 10.423 -10.151 1.00 69.75 88 ALA A O 1
ATOM 625 N N . SER A 1 89 ? 3.420 11.683 -8.333 1.00 68.44 89 SER A N 1
ATOM 626 C CA . SER A 1 89 ? 3.702 12.991 -8.940 1.00 68.44 89 SER A CA 1
ATOM 627 C C . SER A 1 89 ? 5.178 13.375 -8.905 1.00 68.44 89 SER A C 1
ATOM 629 O O . SER A 1 89 ? 5.584 14.323 -9.584 1.00 68.44 89 SER A O 1
ATOM 631 N N . SER A 1 90 ? 6.006 12.664 -8.131 1.00 66.00 90 SER A N 1
ATOM 632 C CA . SER A 1 90 ? 7.418 13.011 -8.043 1.00 66.00 90 SER A CA 1
ATOM 633 C C . SER A 1 90 ? 8.117 12.871 -9.395 1.00 66.00 90 SER A C 1
ATOM 635 O O . SER A 1 90 ? 8.227 11.800 -9.991 1.00 66.00 90 SER A O 1
ATOM 637 N N . SER A 1 91 ? 8.555 14.023 -9.896 1.00 52.72 91 SER A N 1
ATOM 638 C CA . SER A 1 91 ? 8.960 14.217 -11.275 1.00 52.72 91 SER A CA 1
ATOM 639 C C . SER A 1 91 ? 10.291 13.536 -11.603 1.00 52.72 91 SER A C 1
ATOM 641 O O . SER A 1 91 ? 11.252 13.574 -10.831 1.00 52.72 91 SER A O 1
ATOM 643 N N . LYS A 1 92 ? 10.337 12.987 -12.825 1.00 55.94 92 LYS A N 1
ATOM 644 C CA . LYS A 1 92 ? 11.451 12.299 -13.504 1.00 55.94 92 LYS A CA 1
ATOM 645 C C . LYS A 1 92 ? 11.698 10.872 -13.034 1.00 55.94 92 LYS A C 1
ATOM 647 O O . LYS A 1 92 ? 11.687 10.576 -11.849 1.00 55.94 92 LYS A O 1
ATOM 652 N N . LYS A 1 93 ? 12.028 10.019 -14.019 1.00 58.06 93 LYS A N 1
ATOM 653 C CA . LYS A 1 93 ? 12.622 8.674 -13.910 1.00 58.06 93 LYS A CA 1
ATOM 654 C C . LYS A 1 93 ? 13.663 8.643 -12.787 1.00 58.06 93 LYS A C 1
ATOM 656 O O . LYS A 1 93 ? 14.855 8.851 -13.010 1.00 58.06 93 LYS A O 1
ATOM 661 N N . GLY A 1 94 ? 13.199 8.438 -11.560 1.00 61.19 94 GLY A N 1
ATOM 662 C CA . GLY A 1 94 ? 14.042 8.537 -10.387 1.00 61.19 94 GLY A CA 1
ATOM 663 C C . GLY A 1 94 ? 15.032 7.391 -10.429 1.00 61.19 94 GLY A C 1
ATOM 664 O O . GLY A 1 94 ? 14.635 6.229 -10.560 1.00 61.19 94 GLY A O 1
ATOM 665 N N . LYS A 1 95 ? 16.331 7.691 -10.335 1.00 69.56 95 LYS A N 1
ATOM 666 C CA . LYS A 1 95 ? 17.350 6.644 -10.239 1.00 69.56 95 LYS A CA 1
ATOM 667 C C . LYS A 1 95 ? 16.968 5.729 -9.071 1.00 69.56 95 LYS A C 1
ATOM 669 O O . LYS A 1 95 ? 16.838 6.181 -7.933 1.00 69.56 95 LYS A O 1
ATOM 674 N N . ARG A 1 96 ? 16.759 4.442 -9.359 1.00 81.06 96 ARG A N 1
ATOM 675 C CA . ARG A 1 96 ? 16.383 3.429 -8.363 1.00 81.06 96 ARG A CA 1
ATOM 676 C C . ARG A 1 96 ? 17.600 3.119 -7.495 1.00 81.06 96 ARG A C 1
ATOM 678 O O . ARG A 1 96 ? 18.370 2.210 -7.798 1.00 81.06 96 ARG A O 1
ATOM 685 N N . THR A 1 97 ? 17.819 3.921 -6.457 1.00 81.81 97 THR A N 1
ATOM 686 C CA . THR A 1 97 ? 19.010 3.836 -5.594 1.00 81.81 97 THR A CA 1
ATOM 687 C C . THR A 1 97 ? 18.719 3.275 -4.209 1.00 81.81 97 THR A C 1
ATOM 689 O O . THR A 1 97 ? 19.634 2.764 -3.573 1.00 81.81 97 THR A O 1
ATOM 692 N N . LYS A 1 98 ? 17.473 3.355 -3.730 1.00 88.62 98 LYS A N 1
ATOM 693 C CA . LYS A 1 98 ? 17.090 2.940 -2.373 1.00 88.62 98 LYS A CA 1
ATOM 694 C C . LYS A 1 98 ? 16.567 1.511 -2.397 1.00 88.62 98 LYS A C 1
ATOM 696 O O . LYS A 1 98 ? 15.704 1.216 -3.202 1.00 88.62 98 LYS A O 1
ATOM 701 N N . LYS A 1 99 ? 17.024 0.617 -1.523 1.00 91.50 99 LYS A N 1
ATOM 702 C CA . LYS A 1 99 ? 16.361 -0.688 -1.350 1.00 91.50 99 LYS A CA 1
ATOM 703 C C . LYS A 1 99 ? 15.065 -0.492 -0.567 1.00 91.50 99 LYS A C 1
ATOM 705 O O . LYS A 1 99 ? 15.086 0.173 0.466 1.00 91.50 99 LYS A O 1
ATOM 710 N N . ILE A 1 100 ? 13.957 -1.057 -1.042 1.00 91.00 100 ILE A N 1
ATOM 711 C CA . ILE A 1 100 ? 12.674 -0.939 -0.331 1.00 91.00 100 ILE A CA 1
ATOM 712 C C . ILE A 1 100 ? 12.633 -1.813 0.935 1.00 91.00 100 ILE A C 1
ATOM 714 O O . ILE A 1 100 ? 12.020 -1.451 1.945 1.00 91.00 100 ILE A O 1
ATOM 718 N N . GLY A 1 101 ? 13.378 -2.922 0.906 1.00 93.94 101 GLY A N 1
ATOM 719 C CA . GLY A 1 101 ? 13.542 -3.836 2.028 1.00 93.94 101 GLY A CA 1
ATOM 720 C C . GLY A 1 101 ? 12.284 -4.647 2.321 1.00 93.94 101 GLY A C 1
ATOM 721 O O . GLY A 1 101 ? 11.237 -4.469 1.698 1.00 93.94 101 GLY A O 1
ATOM 722 N N . ASN A 1 102 ? 12.401 -5.547 3.293 1.00 95.00 102 ASN A N 1
ATOM 723 C CA . ASN A 1 102 ? 11.311 -6.436 3.675 1.00 95.00 102 ASN A CA 1
ATOM 724 C C . ASN A 1 102 ? 10.119 -5.652 4.251 1.00 95.00 102 ASN A C 1
ATOM 726 O O . ASN A 1 102 ? 10.274 -4.558 4.817 1.00 95.00 102 ASN A O 1
ATOM 730 N N . ALA A 1 103 ? 8.933 -6.231 4.099 1.00 93.12 103 ALA A N 1
ATOM 731 C CA . ALA A 1 103 ? 7.732 -5.790 4.786 1.00 93.12 103 ALA A CA 1
ATOM 732 C C . ALA A 1 103 ? 7.713 -6.264 6.238 1.00 93.12 103 ALA A C 1
ATOM 734 O O . ALA A 1 103 ? 8.407 -7.213 6.624 1.00 93.12 103 ALA A O 1
ATOM 735 N N . LYS A 1 104 ? 6.875 -5.604 7.035 1.00 93.50 104 LYS A N 1
ATOM 736 C CA . LYS A 1 104 ? 6.607 -6.003 8.413 1.00 93.50 104 LYS A CA 1
ATOM 737 C C . LYS A 1 104 ? 5.689 -7.225 8.422 1.00 93.50 104 LYS A C 1
ATOM 739 O O . LYS A 1 104 ? 5.946 -8.183 9.158 1.00 93.50 104 LYS A O 1
ATOM 744 N N . HIS A 1 105 ? 4.695 -7.242 7.536 1.00 91.75 105 HIS A N 1
ATOM 745 C CA . HIS A 1 105 ? 3.710 -8.308 7.416 1.00 91.75 105 HIS A CA 1
ATOM 746 C C . HIS A 1 105 ? 3.459 -8.727 5.958 1.00 91.75 105 HIS A C 1
ATOM 748 O O . HIS A 1 105 ? 3.716 -7.995 5.006 1.00 91.75 105 HIS A O 1
ATOM 754 N N . LYS A 1 106 ? 2.919 -9.941 5.783 1.00 89.56 106 LYS A N 1
ATOM 755 C CA . LYS A 1 106 ? 2.325 -10.368 4.508 1.00 89.56 106 LYS A CA 1
ATOM 756 C C . LYS A 1 106 ? 1.118 -9.477 4.192 1.00 89.56 106 LYS A C 1
ATOM 758 O O . LYS A 1 106 ? 0.293 -9.230 5.072 1.00 89.56 106 LYS A O 1
ATOM 763 N N . GLY A 1 107 ? 0.992 -9.060 2.940 1.00 90.62 107 GLY A N 1
ATOM 764 C CA . GLY A 1 107 ? -0.091 -8.212 2.453 1.00 90.62 107 GLY A CA 1
ATOM 765 C C . GLY A 1 107 ? 0.167 -6.715 2.601 1.00 90.62 107 GLY A C 1
ATOM 766 O O . GLY A 1 107 ? -0.658 -5.941 2.138 1.00 90.62 107 GLY A O 1
ATOM 767 N N . ASP A 1 108 ? 1.291 -6.302 3.199 1.00 93.44 108 ASP A N 1
ATOM 768 C CA . ASP A 1 108 ? 1.720 -4.902 3.138 1.00 93.44 108 ASP A CA 1
ATOM 769 C C . ASP A 1 108 ? 1.918 -4.490 1.674 1.00 93.44 108 ASP A C 1
ATOM 771 O O . ASP A 1 108 ? 2.193 -5.330 0.808 1.00 93.44 108 ASP A O 1
ATOM 775 N N . VAL A 1 109 ? 1.803 -3.197 1.391 1.00 93.62 109 VAL A N 1
ATOM 776 C CA . VAL A 1 109 ? 1.918 -2.659 0.031 1.00 93.62 109 VAL A CA 1
ATOM 777 C C . VAL A 1 109 ? 2.988 -1.582 -0.030 1.00 93.62 109 VAL A C 1
ATOM 779 O O . VAL A 1 109 ? 3.415 -1.027 0.986 1.00 93.62 109 VAL A O 1
ATOM 782 N N . PHE A 1 110 ? 3.453 -1.278 -1.231 1.00 92.62 110 PHE A N 1
ATOM 783 C CA . PHE A 1 110 ? 4.267 -0.099 -1.464 1.00 92.62 110 PHE A CA 1
ATOM 784 C C . PHE A 1 110 ? 3.784 0.668 -2.676 1.00 92.62 110 PHE A C 1
ATOM 786 O O . PHE A 1 110 ? 3.298 0.075 -3.634 1.00 92.62 110 PHE A O 1
ATOM 793 N N . VAL A 1 111 ? 4.011 1.976 -2.654 1.00 91.31 111 VAL A N 1
ATOM 794 C CA . VAL A 1 111 ? 3.793 2.853 -3.802 1.00 91.31 111 VAL A CA 1
ATOM 795 C C . VAL A 1 111 ? 5.091 3.576 -4.109 1.00 91.31 111 VAL A C 1
ATOM 797 O O . VAL A 1 111 ? 5.818 4.043 -3.225 1.00 91.31 111 VAL A O 1
ATOM 800 N N . THR A 1 112 ? 5.421 3.596 -5.391 1.00 88.62 112 THR A N 1
ATOM 801 C CA . THR A 1 112 ? 6.647 4.172 -5.925 1.00 88.62 112 THR A CA 1
ATOM 802 C C . THR A 1 112 ? 6.320 5.093 -7.095 1.00 88.62 112 THR A C 1
ATOM 804 O O . THR A 1 112 ? 5.341 4.855 -7.800 1.00 88.62 112 THR A O 1
ATOM 807 N N . PRO A 1 113 ? 7.156 6.102 -7.357 1.00 86.69 113 PRO A N 1
ATOM 808 C CA . PRO A 1 113 ? 7.045 6.914 -8.558 1.00 86.69 113 PRO A CA 1
ATOM 809 C C . PRO A 1 113 ? 7.326 6.079 -9.805 1.00 86.69 113 PRO A C 1
ATOM 811 O O . PRO A 1 113 ? 8.304 5.319 -9.837 1.00 86.69 113 PRO A O 1
ATOM 814 N N . ALA A 1 114 ? 6.530 6.270 -10.852 1.00 82.75 114 ALA A N 1
ATOM 815 C CA . ALA A 1 114 ? 6.716 5.640 -12.149 1.00 82.75 114 ALA A CA 1
ATOM 816 C C . ALA A 1 114 ? 6.481 6.612 -13.309 1.00 82.75 114 ALA A C 1
ATOM 818 O O . ALA A 1 114 ? 5.852 7.660 -13.185 1.00 82.75 114 ALA A O 1
ATOM 819 N N . PHE A 1 115 ? 7.055 6.257 -14.457 1.00 78.81 115 PHE A N 1
ATOM 820 C CA . PHE A 1 115 ? 6.988 7.046 -15.678 1.00 78.81 115 PHE A CA 1
ATOM 821 C C . PHE A 1 115 ? 6.986 6.113 -16.883 1.00 78.81 115 PHE A C 1
ATOM 823 O O . PHE A 1 115 ? 7.955 5.379 -17.102 1.00 78.81 115 PHE A O 1
ATOM 830 N N . THR A 1 116 ? 5.915 6.166 -17.669 1.00 78.00 116 THR A N 1
ATOM 831 C CA . THR A 1 116 ? 5.710 5.321 -18.852 1.00 78.00 116 THR A CA 1
ATOM 832 C C . THR A 1 116 ? 5.124 6.204 -19.944 1.00 78.00 116 THR A C 1
ATOM 834 O O . THR A 1 116 ? 4.173 6.935 -19.693 1.00 78.00 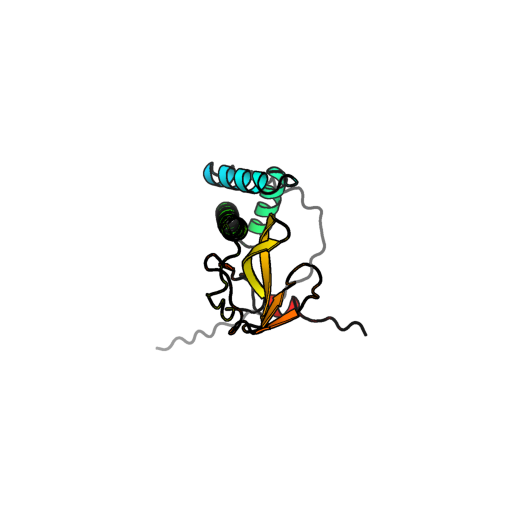116 THR A O 1
ATOM 837 N N . GLY A 1 117 ? 5.713 6.181 -21.143 1.00 76.50 117 GLY A N 1
ATOM 838 C CA . GLY A 1 117 ? 5.147 6.860 -22.316 1.00 76.50 117 GLY A CA 1
ATOM 839 C C . GLY A 1 117 ? 4.913 8.371 -22.174 1.00 76.50 117 GLY A C 1
ATOM 840 O O . GLY A 1 117 ? 3.993 8.883 -22.792 1.00 76.50 117 GLY A O 1
ATOM 841 N N . GLY A 1 118 ? 5.696 9.089 -21.359 1.00 77.25 118 GLY A N 1
ATOM 842 C CA . GLY A 1 118 ? 5.512 10.536 -21.160 1.00 77.25 118 GLY A CA 1
ATOM 843 C C . GLY A 1 118 ? 4.649 10.918 -19.954 1.00 77.25 118 GLY A C 1
ATOM 844 O O . GLY A 1 118 ? 4.617 12.090 -19.590 1.00 77.25 118 GLY A O 1
ATOM 845 N N . VAL A 1 119 ? 4.008 9.950 -19.293 1.00 78.31 119 VAL A N 1
ATOM 846 C CA . VAL A 1 119 ? 3.055 10.193 -18.201 1.00 78.31 119 VAL A CA 1
ATOM 847 C C . VAL A 1 119 ? 3.630 9.716 -16.864 1.00 78.31 119 VAL A C 1
ATOM 849 O O . VAL A 1 119 ? 4.021 8.551 -16.719 1.00 78.31 119 VAL A O 1
ATOM 852 N N . ASN A 1 120 ? 3.680 10.618 -15.876 1.00 80.38 120 ASN A N 1
ATOM 853 C CA . ASN A 1 120 ? 3.993 10.261 -14.488 1.00 80.38 120 ASN A CA 1
ATOM 854 C C . ASN A 1 120 ? 2.769 9.597 -13.846 1.00 80.38 120 ASN A C 1
ATOM 856 O O . ASN A 1 120 ? 1.648 10.063 -14.023 1.00 80.38 120 ASN A O 1
ATOM 860 N N . HIS A 1 121 ? 2.987 8.512 -13.115 1.00 79.38 121 HIS A N 1
ATOM 861 C CA . HIS A 1 121 ? 1.950 7.797 -12.373 1.00 79.38 121 HIS A CA 1
ATOM 862 C C . HIS A 1 121 ? 2.577 7.053 -11.189 1.00 79.38 121 HIS A C 1
ATOM 864 O O . HIS A 1 121 ? 3.799 6.955 -11.065 1.00 79.38 121 HIS A O 1
ATOM 870 N N . GLY A 1 122 ? 1.739 6.514 -10.307 1.00 84.12 122 GLY A N 1
ATOM 871 C CA . GLY A 1 122 ? 2.180 5.612 -9.249 1.00 84.12 122 GLY A CA 1
ATOM 872 C C . GLY A 1 122 ? 2.360 4.188 -9.773 1.00 84.12 122 GLY A C 1
ATOM 873 O O . GLY A 1 122 ? 1.539 3.688 -10.535 1.00 84.12 122 GLY A O 1
ATOM 874 N N . HIS A 1 123 ? 3.415 3.513 -9.330 1.00 89.38 123 HIS A N 1
ATOM 875 C CA . HIS A 1 123 ? 3.564 2.065 -9.450 1.00 89.38 123 HIS A CA 1
ATOM 876 C C . HIS A 1 123 ? 3.426 1.423 -8.077 1.00 89.38 123 HIS A C 1
ATOM 878 O O . HIS A 1 123 ? 4.082 1.856 -7.125 1.00 89.38 123 HIS A O 1
ATOM 884 N N . THR A 1 124 ? 2.610 0.378 -7.991 1.00 91.94 124 THR A N 1
ATOM 885 C CA . THR A 1 124 ? 2.313 -0.326 -6.744 1.00 91.94 124 THR A CA 1
ATOM 886 C C . THR A 1 124 ? 2.748 -1.786 -6.799 1.00 91.94 124 THR A C 1
ATOM 888 O O . THR A 1 124 ? 2.787 -2.417 -7.860 1.00 91.94 124 THR A O 1
ATOM 891 N N . GLY A 1 125 ? 3.068 -2.334 -5.635 1.00 93.12 125 GLY A N 1
ATOM 892 C CA . GLY A 1 125 ? 3.292 -3.759 -5.453 1.00 93.12 125 GLY A CA 1
ATOM 893 C C . GLY A 1 125 ? 2.875 -4.211 -4.062 1.00 93.12 125 GLY A C 1
ATOM 894 O O . GLY A 1 125 ? 2.798 -3.417 -3.122 1.00 93.12 125 GLY A O 1
ATOM 895 N N . ILE A 1 126 ? 2.623 -5.511 -3.936 1.00 94.38 126 ILE A N 1
ATOM 896 C CA . ILE A 1 126 ? 2.187 -6.154 -2.695 1.00 94.38 126 ILE A CA 1
ATOM 897 C C . ILE A 1 126 ? 3.233 -7.151 -2.211 1.00 94.38 126 ILE A C 1
ATOM 899 O O . ILE A 1 126 ? 3.885 -7.840 -2.999 1.00 94.38 126 ILE A O 1
ATOM 903 N N . TYR A 1 127 ? 3.381 -7.263 -0.899 1.00 93.56 127 TYR A N 1
ATOM 904 C CA . TYR A 1 127 ? 4.239 -8.258 -0.278 1.00 93.56 127 TYR A CA 1
ATOM 905 C C . TYR A 1 127 ? 3.481 -9.577 -0.078 1.00 93.56 127 TYR A C 1
ATOM 907 O O . TYR A 1 127 ? 2.751 -9.741 0.899 1.00 93.56 127 TYR A O 1
ATOM 915 N N . SER A 1 128 ? 3.664 -10.556 -0.969 1.00 91.62 128 SER A N 1
ATOM 916 C CA . SER A 1 128 ? 3.051 -11.893 -0.821 1.00 91.62 128 SER A CA 1
ATOM 917 C C . SER A 1 128 ? 3.638 -12.688 0.354 1.00 91.62 128 SER A C 1
ATOM 919 O O . SER A 1 128 ? 2.976 -13.552 0.930 1.00 91.62 128 SER A O 1
ATOM 921 N N . ALA A 1 129 ? 4.862 -12.344 0.749 1.00 90.94 129 ALA A N 1
ATOM 922 C CA . ALA A 1 129 ? 5.510 -12.702 2.004 1.00 90.94 129 ALA A CA 1
ATOM 923 C C . ALA A 1 129 ? 6.429 -11.545 2.425 1.00 90.94 129 ALA A C 1
ATOM 925 O O . ALA A 1 129 ? 6.741 -10.674 1.614 1.00 90.94 129 ALA A O 1
ATOM 926 N N . LYS A 1 130 ? 6.925 -11.539 3.671 1.00 92.94 130 LYS A N 1
ATOM 927 C CA . LYS A 1 130 ? 7.796 -10.452 4.168 1.00 92.94 130 LYS A CA 1
ATOM 928 C C . LYS A 1 130 ? 8.971 -10.109 3.224 1.00 92.94 130 LYS A C 1
ATOM 930 O O . LYS A 1 130 ? 9.211 -8.918 3.021 1.00 92.94 130 LYS A O 1
ATOM 935 N N . PRO A 1 131 ? 9.695 -11.084 2.631 1.00 95.31 131 PRO A N 1
ATOM 936 C CA . PRO A 1 131 ? 10.792 -10.790 1.711 1.00 95.31 131 PRO A CA 1
ATOM 937 C C . PRO A 1 131 ? 10.381 -10.809 0.231 1.00 95.31 131 PRO A C 1
ATOM 939 O O . PRO A 1 131 ? 11.253 -10.661 -0.620 1.00 95.31 131 PRO A O 1
ATOM 942 N N . THR A 1 132 ? 9.104 -11.010 -0.099 1.00 94.88 132 THR A N 1
ATOM 943 C CA . THR A 1 132 ? 8.669 -11.313 -1.469 1.00 94.88 132 THR A CA 1
ATOM 944 C C . THR A 1 132 ? 7.679 -10.275 -1.965 1.00 94.88 132 THR A C 1
ATOM 946 O O . THR A 1 132 ? 6.588 -10.148 -1.418 1.00 94.88 132 THR A O 1
ATOM 949 N N . ILE A 1 133 ? 8.057 -9.570 -3.027 1.00 94.56 133 ILE A N 1
ATOM 950 C CA . ILE A 1 133 ? 7.234 -8.591 -3.736 1.00 94.56 133 ILE A CA 1
ATOM 951 C C . ILE A 1 133 ? 6.583 -9.257 -4.941 1.00 94.56 133 ILE A C 1
ATOM 953 O O . ILE A 1 133 ? 7.265 -9.931 -5.712 1.00 94.56 133 ILE A O 1
ATOM 957 N N . VAL A 1 134 ? 5.295 -8.995 -5.137 1.00 94.62 134 VAL A N 1
ATOM 958 C CA . VAL A 1 134 ? 4.566 -9.262 -6.375 1.00 94.62 134 VAL A CA 1
ATOM 959 C C . VAL A 1 134 ? 4.129 -7.933 -6.978 1.00 94.62 134 VAL A C 1
ATOM 961 O O . VAL A 1 134 ? 3.550 -7.086 -6.299 1.00 94.62 134 VAL A O 1
ATOM 964 N N . GLU A 1 135 ? 4.434 -7.742 -8.256 1.00 93.62 135 GLU A N 1
ATOM 965 C CA . GLU A 1 135 ? 4.126 -6.515 -8.991 1.00 93.62 135 GLU A CA 1
ATOM 966 C C . GLU A 1 135 ? 3.873 -6.801 -10.474 1.00 93.62 135 GLU A C 1
ATOM 968 O O . GLU A 1 135 ? 4.360 -7.798 -11.021 1.00 93.62 135 GLU A O 1
ATOM 973 N N . ALA A 1 136 ? 3.176 -5.876 -11.131 1.00 92.19 136 ALA A N 1
ATOM 974 C CA . ALA A 1 136 ? 3.091 -5.780 -12.583 1.00 92.19 136 ALA A CA 1
ATOM 975 C C . ALA A 1 136 ? 4.086 -4.705 -13.064 1.00 92.19 136 ALA A C 1
ATOM 977 O O . ALA A 1 136 ? 3.803 -3.521 -12.919 1.00 92.19 136 ALA A O 1
ATOM 978 N N . PRO A 1 137 ? 5.265 -5.058 -13.613 1.00 85.94 137 PRO A N 1
ATOM 979 C CA . PRO A 1 137 ? 6.350 -4.087 -13.818 1.00 85.94 137 PRO A CA 1
ATOM 980 C C . PRO A 1 137 ? 6.107 -3.031 -14.908 1.00 85.94 137 PRO A C 1
ATOM 982 O O . PRO A 1 137 ? 6.976 -2.183 -15.114 1.00 85.94 137 PRO A O 1
ATOM 985 N N . GLY A 1 138 ? 5.007 -3.135 -15.656 1.00 83.94 138 GLY A N 1
ATOM 986 C CA . GLY A 1 138 ? 4.635 -2.224 -16.737 1.00 83.94 138 GLY A CA 1
ATOM 987 C C . GLY A 1 138 ? 4.524 -2.895 -18.109 1.00 83.94 138 GLY A C 1
ATOM 988 O O . GLY A 1 138 ? 4.590 -4.119 -18.242 1.00 83.94 138 GLY A O 1
ATOM 989 N N . THR A 1 139 ? 4.348 -2.066 -19.136 1.00 82.00 139 THR A N 1
ATOM 990 C CA . THR A 1 139 ? 3.983 -2.462 -20.503 1.00 82.00 139 THR A CA 1
ATOM 991 C C . THR A 1 139 ? 4.879 -3.560 -21.081 1.00 82.00 139 THR A C 1
ATOM 993 O O . THR A 1 139 ? 6.108 -3.489 -21.014 1.00 82.00 139 THR A O 1
ATOM 996 N N . GLY A 1 140 ? 4.248 -4.584 -21.664 1.00 83.75 140 GLY A N 1
ATOM 997 C CA . GLY A 1 140 ? 4.930 -5.701 -22.323 1.00 83.75 140 GLY A CA 1
ATOM 998 C C . GLY A 1 140 ? 5.570 -6.720 -21.374 1.00 83.75 140 GLY A C 1
ATOM 999 O O . GLY A 1 140 ? 6.267 -7.622 -21.835 1.00 83.75 140 GLY A O 1
ATOM 1000 N N . LYS A 1 141 ? 5.357 -6.605 -20.056 1.00 88.00 141 LYS A N 1
ATOM 1001 C CA . LYS A 1 141 ? 5.886 -7.542 -19.056 1.00 88.00 141 LYS A CA 1
ATOM 1002 C C . LYS A 1 141 ? 4.756 -8.222 -18.298 1.00 88.00 141 LYS A C 1
ATOM 1004 O O . LYS A 1 141 ? 3.776 -7.591 -17.920 1.00 88.00 141 LYS A O 1
ATOM 1009 N N . LYS A 1 142 ? 4.933 -9.516 -18.029 1.00 92.56 142 LYS A N 1
ATOM 1010 C CA . LYS A 1 142 ? 4.056 -10.267 -17.126 1.00 92.56 142 LYS A CA 1
ATOM 1011 C C . LYS A 1 142 ? 4.314 -9.856 -15.675 1.00 92.56 142 LYS A C 1
ATOM 1013 O O . LYS A 1 142 ? 5.415 -9.411 -15.332 1.00 92.56 142 LYS A O 1
ATOM 1018 N N . SER A 1 143 ? 3.312 -10.062 -14.825 1.00 91.69 143 SER A N 1
ATOM 1019 C CA . SER A 1 143 ? 3.477 -9.991 -13.374 1.00 91.69 143 SER A CA 1
ATOM 1020 C C . SER A 1 143 ? 4.590 -10.929 -12.917 1.00 91.69 143 SER A C 1
ATOM 1022 O O . SER A 1 143 ? 4.800 -11.998 -13.497 1.00 91.69 143 SER A O 1
ATOM 1024 N N . ARG A 1 144 ? 5.321 -10.530 -11.879 1.00 92.94 144 ARG A N 1
ATOM 1025 C CA . ARG A 1 144 ? 6.461 -11.299 -11.370 1.00 92.94 144 ARG A CA 1
ATOM 1026 C C . ARG A 1 144 ? 6.538 -11.274 -9.855 1.00 92.94 144 ARG A C 1
ATOM 1028 O O . ARG A 1 144 ? 6.035 -10.354 -9.217 1.00 92.94 144 ARG A O 1
ATOM 1035 N N . SER A 1 145 ? 7.250 -12.260 -9.322 1.00 93.94 145 SER A N 1
ATOM 1036 C CA . SER A 1 145 ? 7.675 -12.331 -7.927 1.00 93.94 145 SER A CA 1
ATOM 1037 C C . SER A 1 145 ? 9.164 -11.993 -7.827 1.00 93.94 145 SER A C 1
ATOM 1039 O O . SER A 1 145 ? 9.960 -12.423 -8.665 1.00 93.94 145 SER A O 1
ATOM 1041 N N . THR A 1 146 ? 9.572 -11.170 -6.865 1.00 94.38 146 THR A N 1
ATOM 1042 C CA . THR A 1 146 ? 10.971 -10.740 -6.703 1.00 94.38 146 THR A CA 1
ATOM 1043 C C . THR A 1 146 ? 11.310 -10.502 -5.234 1.00 94.38 146 THR A C 1
ATOM 1045 O O . THR A 1 146 ? 10.462 -10.105 -4.440 1.00 94.38 146 THR A O 1
ATOM 1048 N N . SER A 1 147 ? 12.573 -10.726 -4.866 1.00 95.19 147 SER A N 1
ATOM 1049 C CA . SER A 1 147 ? 13.055 -10.466 -3.509 1.00 95.19 147 SER A CA 1
ATOM 1050 C C . SER A 1 147 ? 13.073 -8.969 -3.179 1.00 95.19 147 SER A C 1
ATOM 1052 O O . SER A 1 147 ? 13.665 -8.157 -3.893 1.00 95.19 147 SER A O 1
ATOM 1054 N N . ALA A 1 148 ? 12.478 -8.607 -2.047 1.00 94.12 148 ALA A N 1
ATOM 1055 C CA . ALA A 1 148 ? 12.404 -7.240 -1.547 1.00 94.12 148 ALA A CA 1
ATOM 1056 C C . ALA A 1 148 ? 13.761 -6.681 -1.095 1.00 94.12 148 ALA A C 1
ATOM 1058 O O . ALA A 1 148 ? 13.986 -5.467 -1.132 1.00 94.12 148 ALA A O 1
ATOM 1059 N N . SER A 1 149 ? 14.688 -7.551 -0.687 1.00 90.69 149 SER A N 1
ATOM 1060 C CA . SER A 1 149 ? 16.007 -7.149 -0.183 1.00 90.69 149 SER A CA 1
ATOM 1061 C C . SER A 1 149 ? 16.929 -6.606 -1.281 1.00 90.69 149 SER A C 1
ATOM 1063 O O . SER A 1 149 ? 17.837 -5.815 -1.004 1.00 90.69 149 SER A O 1
ATOM 1065 N N . SER A 1 150 ? 16.690 -6.989 -2.538 1.00 89.81 150 SER A N 1
ATOM 1066 C CA . SER A 1 150 ? 17.422 -6.506 -3.714 1.00 89.81 150 SER A CA 1
ATOM 1067 C C . SER A 1 150 ? 16.620 -5.509 -4.558 1.00 89.81 150 SER A C 1
ATOM 1069 O O . SER A 1 150 ? 17.197 -4.832 -5.414 1.00 89.81 150 SER A O 1
ATOM 1071 N N . TYR A 1 151 ? 15.320 -5.356 -4.292 1.00 92.12 151 TYR A N 1
ATOM 1072 C CA . TYR A 1 151 ? 14.437 -4.473 -5.044 1.00 92.12 151 TYR A CA 1
ATOM 1073 C C . TYR A 1 151 ? 14.730 -2.993 -4.751 1.00 92.12 151 TYR A C 1
ATOM 1075 O O . TYR A 1 151 ? 14.414 -2.453 -3.686 1.00 92.12 151 TYR A O 1
ATOM 1083 N N . LYS A 1 152 ? 15.375 -2.321 -5.709 1.00 91.69 152 LYS A N 1
ATOM 1084 C CA . LYS A 1 152 ? 15.695 -0.889 -5.617 1.00 91.69 152 LYS A CA 1
ATOM 1085 C C . LYS A 1 152 ? 14.508 -0.050 -6.059 1.00 91.69 152 LYS A C 1
ATOM 1087 O O . LYS A 1 152 ? 13.925 -0.385 -7.068 1.00 91.69 152 LYS A O 1
ATOM 1092 N N . VAL A 1 153 ? 14.213 1.068 -5.424 1.00 89.62 153 VAL A N 1
ATOM 1093 C CA . VAL A 1 153 ? 13.124 1.995 -5.739 1.00 89.62 153 VAL A CA 1
ATOM 1094 C C . VAL A 1 153 ? 13.633 3.440 -5.754 1.00 89.62 153 VAL A C 1
ATOM 1096 O O . VAL A 1 153 ? 14.738 3.708 -5.256 1.00 89.62 153 VAL A O 1
ATOM 1099 N N . PRO A 1 154 ? 12.885 4.384 -6.351 1.00 88.00 154 PRO A N 1
ATOM 1100 C CA . PRO A 1 154 ? 13.183 5.810 -6.236 1.00 88.00 154 PRO A CA 1
ATOM 1101 C C . PRO A 1 154 ? 13.105 6.298 -4.779 1.00 88.00 154 PRO A C 1
ATOM 1103 O O . PRO A 1 154 ? 12.491 5.659 -3.925 1.00 88.00 154 PRO A O 1
ATOM 1106 N N . LYS A 1 155 ? 13.723 7.446 -4.470 1.00 82.50 155 LYS A N 1
ATOM 1107 C CA . LYS A 1 155 ? 13.791 7.974 -3.092 1.00 82.50 155 LYS A CA 1
ATOM 1108 C C . LYS A 1 155 ? 12.410 8.244 -2.473 1.00 82.50 155 LYS A C 1
ATOM 1110 O O . LYS A 1 155 ? 12.218 7.915 -1.305 1.00 82.50 155 LYS A O 1
ATOM 1115 N N . LYS A 1 156 ? 11.468 8.776 -3.256 1.00 84.94 156 LYS A N 1
ATOM 1116 C CA . LYS A 1 156 ? 10.096 9.113 -2.840 1.00 84.94 156 LYS A CA 1
ATOM 1117 C C . LYS A 1 156 ? 9.145 7.918 -2.948 1.00 84.94 156 LYS A C 1
ATOM 1119 O O . LYS A 1 156 ? 8.151 7.966 -3.653 1.00 84.94 156 LYS A O 1
ATOM 1124 N N . SER A 1 157 ? 9.519 6.814 -2.307 1.00 88.12 157 SER A N 1
ATOM 1125 C CA . SER A 1 157 ? 8.714 5.588 -2.277 1.00 88.12 157 SER A CA 1
ATOM 1126 C C . SER A 1 157 ? 8.307 5.258 -0.851 1.00 88.12 157 SER A C 1
ATOM 1128 O O . SER A 1 157 ? 9.153 5.307 0.055 1.00 88.12 157 SER A O 1
ATOM 1130 N N . TYR A 1 158 ? 7.053 4.853 -0.682 1.00 89.62 158 TYR A N 1
ATOM 1131 C CA . TYR A 1 158 ? 6.422 4.600 0.610 1.00 89.62 158 TYR A CA 1
ATOM 1132 C C . TYR A 1 158 ? 6.037 3.128 0.752 1.00 89.62 158 TYR A C 1
ATOM 1134 O O . TYR A 1 158 ? 5.606 2.495 -0.210 1.00 89.62 158 TYR A O 1
ATOM 1142 N N . LYS A 1 159 ? 6.207 2.582 1.960 1.00 91.44 159 LYS A N 1
ATOM 1143 C CA . LYS A 1 159 ? 5.645 1.285 2.363 1.00 91.44 159 LYS A CA 1
ATOM 1144 C C . LYS A 1 159 ? 4.478 1.555 3.296 1.00 91.44 159 LYS A C 1
ATOM 1146 O O . LYS A 1 159 ? 4.642 2.332 4.233 1.00 91.44 159 LYS A O 1
ATOM 1151 N N . MET A 1 160 ? 3.361 0.887 3.066 1.00 90.50 160 MET A N 1
ATOM 1152 C CA . MET A 1 160 ? 2.152 1.012 3.869 1.00 90.50 160 MET A CA 1
ATOM 1153 C C . MET A 1 160 ? 1.878 -0.321 4.573 1.00 90.50 160 MET A C 1
ATOM 1155 O O . MET A 1 160 ? 1.845 -1.378 3.935 1.00 90.50 160 MET A O 1
ATOM 1159 N N . ASP A 1 161 ? 1.736 -0.266 5.900 1.00 90.50 161 ASP A N 1
ATOM 1160 C CA . ASP A 1 161 ? 1.357 -1.414 6.736 1.00 90.50 161 ASP A CA 1
ATOM 1161 C C . ASP A 1 161 ? -0.157 -1.589 6.639 1.00 90.50 161 ASP A C 1
ATOM 1163 O O . ASP A 1 161 ? -0.918 -0.698 7.017 1.00 90.50 161 ASP A O 1
ATOM 1167 N N . VAL A 1 162 ? -0.606 -2.739 6.145 1.00 89.56 162 VAL A N 1
ATOM 1168 C CA . VAL A 1 162 ? -2.042 -3.030 6.096 1.00 89.56 162 VAL A CA 1
ATOM 1169 C C . VAL A 1 162 ? -2.457 -3.507 7.474 1.00 89.56 162 VAL A C 1
ATOM 1171 O O . VAL A 1 162 ? -2.158 -4.637 7.840 1.00 89.56 162 VAL A O 1
ATOM 1174 N N . LYS A 1 163 ? -3.137 -2.687 8.276 1.00 87.19 163 LYS A N 1
ATOM 1175 C CA . LYS A 1 163 ? -3.470 -3.049 9.663 1.00 87.19 163 LYS A CA 1
ATOM 1176 C C . LYS A 1 163 ? -4.587 -4.097 9.729 1.00 87.19 163 LYS A C 1
ATOM 1178 O O . LYS A 1 163 ? -5.769 -3.783 9.690 1.00 87.19 163 LYS A O 1
ATOM 1183 N N . THR A 1 164 ? -4.212 -5.366 9.879 1.00 86.25 164 THR A N 1
ATOM 1184 C CA . THR A 1 164 ? -5.157 -6.484 10.031 1.00 86.25 164 THR A CA 1
ATOM 1185 C C . THR A 1 164 ? -4.543 -7.656 10.808 1.00 86.25 164 THR A C 1
ATOM 1187 O O . THR A 1 164 ? -3.322 -7.722 10.995 1.00 86.25 164 THR A O 1
ATOM 1190 N N . SER A 1 165 ? -5.379 -8.595 11.264 1.00 86.44 165 SER A N 1
ATOM 1191 C CA . SER A 1 165 ? -4.936 -9.773 12.019 1.00 86.44 165 SER A CA 1
ATOM 1192 C C . SER A 1 165 ? -4.232 -10.800 11.129 1.00 86.44 165 SER A C 1
ATOM 1194 O O . SER A 1 165 ? -4.527 -10.927 9.938 1.00 86.44 165 SER A O 1
ATOM 1196 N N . GLN A 1 166 ? -3.323 -11.591 11.710 1.00 84.12 166 GLN A N 1
ATOM 1197 C CA . GLN A 1 166 ? -2.616 -12.644 10.972 1.00 84.12 166 GLN A CA 1
ATOM 1198 C C . GLN A 1 166 ? -3.585 -13.663 10.349 1.00 84.12 166 GLN A C 1
ATOM 1200 O O . GLN A 1 166 ? -3.381 -14.094 9.217 1.00 84.12 166 GLN A O 1
ATOM 1205 N N . THR A 1 167 ? -4.686 -13.983 11.035 1.00 84.69 167 THR A N 1
ATOM 1206 C CA . THR A 1 167 ? -5.742 -14.865 10.519 1.00 84.69 167 THR A CA 1
ATOM 1207 C C . THR A 1 167 ? -6.354 -14.332 9.223 1.00 84.69 167 THR A C 1
ATOM 1209 O O . THR A 1 167 ? -6.496 -15.084 8.259 1.00 84.69 167 THR A O 1
ATOM 1212 N N . LYS A 1 168 ? -6.668 -13.030 9.155 1.00 85.00 168 LYS A N 1
ATOM 1213 C CA . LYS A 1 168 ? -7.209 -12.399 7.938 1.00 85.00 168 LYS A CA 1
ATOM 1214 C C . LYS A 1 168 ? -6.182 -12.401 6.797 1.00 85.00 168 LYS A C 1
ATOM 1216 O O . LYS A 1 168 ? -6.539 -12.702 5.662 1.00 85.00 168 LYS A O 1
ATOM 1221 N N . ARG A 1 169 ? -4.896 -12.175 7.092 1.00 84.06 169 ARG A N 1
ATOM 1222 C CA . ARG A 1 169 ? -3.804 -12.248 6.090 1.00 84.06 169 ARG A CA 1
ATOM 1223 C C . ARG A 1 169 ? -3.592 -13.650 5.535 1.00 84.06 169 ARG A C 1
ATOM 1225 O O . ARG A 1 169 ? -3.223 -13.809 4.372 1.00 84.06 169 ARG A O 1
ATOM 1232 N N . ASN A 1 170 ? -3.781 -14.666 6.373 1.00 79.69 170 ASN A N 1
ATOM 1233 C CA . ASN A 1 170 ? -3.675 -16.051 5.939 1.00 79.69 170 ASN A CA 1
ATOM 1234 C C . ASN A 1 170 ? -4.788 -16.365 4.938 1.00 79.69 170 ASN A C 1
ATOM 1236 O O . ASN A 1 170 ? -4.467 -16.850 3.861 1.00 79.69 170 ASN A O 1
ATOM 1240 N N . LYS A 1 171 ? -6.037 -15.969 5.236 1.00 78.38 171 LYS A N 1
ATOM 1241 C CA . LYS A 1 171 ? -7.189 -16.117 4.328 1.00 78.38 171 LYS A CA 1
ATOM 1242 C C . LYS A 1 171 ? -7.013 -15.379 2.997 1.00 78.38 171 LYS A C 1
ATOM 1244 O O . LYS A 1 171 ? -7.264 -15.960 1.952 1.00 78.38 171 LYS A O 1
ATOM 1249 N N . ALA A 1 172 ? -6.510 -14.143 3.022 1.00 67.94 172 ALA A N 1
ATOM 1250 C CA . ALA A 1 172 ? -6.354 -13.289 1.835 1.00 67.94 172 ALA A CA 1
ATOM 1251 C C . ALA A 1 172 ? -5.313 -13.779 0.800 1.00 67.94 172 ALA A C 1
ATOM 1253 O O . ALA A 1 172 ? -5.088 -13.118 -0.208 1.00 67.94 172 ALA A O 1
ATOM 1254 N N . GLY A 1 173 ? -4.643 -14.910 1.041 1.00 52.53 173 GLY A N 1
ATOM 1255 C CA . GLY A 1 173 ? -3.712 -15.506 0.083 1.00 52.5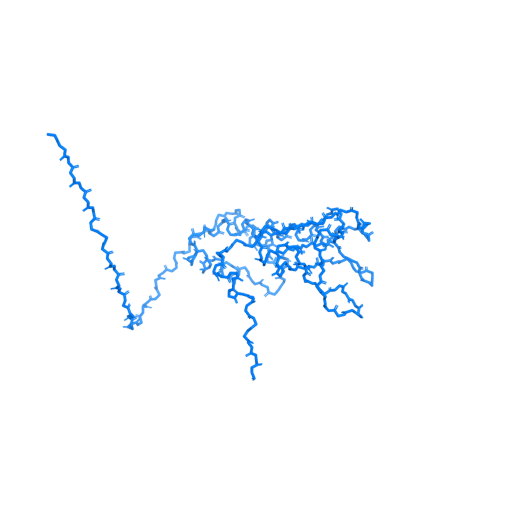3 173 GLY A CA 1
ATOM 1256 C C . GLY A 1 173 ? -3.682 -17.026 0.144 1.00 52.53 173 GLY A C 1
ATOM 1257 O O . GLY A 1 173 ? -2.608 -17.599 -0.035 1.00 52.53 173 GLY A O 1
ATOM 1258 N N . ILE A 1 174 ? -4.817 -17.653 0.463 1.00 44.91 174 ILE A N 1
ATOM 125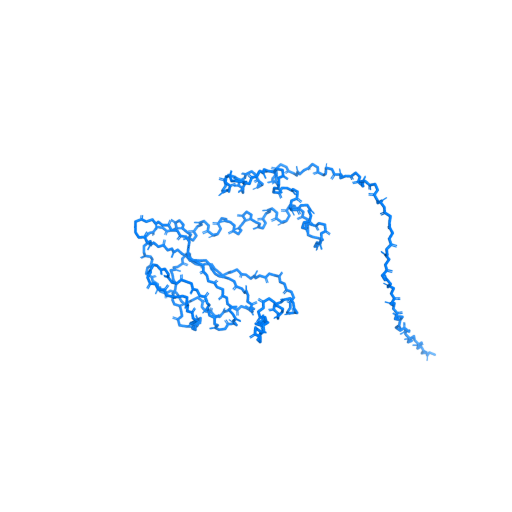9 C CA . ILE A 1 174 ? -5.032 -19.070 0.174 1.00 44.91 174 ILE A CA 1
ATOM 1260 C C . ILE A 1 174 ? -5.379 -19.130 -1.310 1.00 44.91 174 ILE A C 1
ATOM 1262 O O . ILE A 1 174 ? -6.347 -18.514 -1.747 1.00 44.91 174 ILE A O 1
ATOM 1266 N N . VAL A 1 175 ? -4.561 -19.833 -2.089 1.00 45.81 175 VAL A N 1
ATOM 1267 C CA . VAL A 1 175 ? -5.013 -20.334 -3.385 1.00 45.81 175 VAL A CA 1
ATOM 1268 C C . VAL A 1 175 ? -6.062 -21.378 -3.030 1.00 45.81 175 VAL A C 1
ATOM 1270 O O . VAL A 1 175 ? -5.701 -22.463 -2.574 1.00 45.81 175 VAL A O 1
ATOM 1273 N N . GLU A 1 176 ? -7.349 -21.044 -3.131 1.00 44.34 176 GLU A N 1
ATOM 1274 C CA . GLU A 1 176 ? -8.344 -22.103 -3.249 1.00 44.34 176 GLU A CA 1
ATOM 1275 C C . GLU A 1 176 ? -7.973 -22.854 -4.518 1.00 44.34 176 GLU A C 1
ATOM 1277 O O . GLU A 1 176 ? -8.008 -22.306 -5.621 1.00 44.34 176 GLU A O 1
ATOM 1282 N N . GLY A 1 177 ? -7.443 -24.062 -4.332 1.00 40.59 177 GLY A N 1
ATOM 1283 C CA . GLY A 1 177 ? -7.081 -24.920 -5.437 1.00 40.59 177 GLY A CA 1
ATOM 1284 C C . GLY A 1 177 ? -8.327 -25.129 -6.276 1.00 40.59 177 GLY A C 1
ATOM 1285 O O . GLY A 1 177 ? -9.258 -25.795 -5.832 1.00 40.59 177 GLY A O 1
ATOM 1286 N N . VAL A 1 178 ? -8.329 -24.559 -7.478 1.00 44.94 178 VAL A N 1
ATOM 1287 C CA . VAL A 1 178 ? -9.154 -25.068 -8.565 1.00 44.94 178 VAL A CA 1
ATOM 1288 C C . VAL A 1 178 ? -8.662 -26.498 -8.777 1.00 44.94 178 VAL A C 1
ATOM 1290 O O . VAL A 1 178 ? -7.560 -26.708 -9.286 1.00 44.94 178 VAL A O 1
ATOM 1293 N N . LYS A 1 179 ? -9.412 -27.453 -8.227 1.00 38.69 179 LYS A N 1
ATOM 1294 C CA . LYS A 1 179 ? -9.338 -28.852 -8.633 1.00 38.69 179 LYS A CA 1
ATOM 1295 C C . LYS A 1 179 ? -10.039 -29.001 -9.971 1.00 38.69 179 LYS A C 1
ATOM 1297 O O . LYS A 1 179 ? -11.084 -28.335 -10.144 1.00 38.69 179 LYS A O 1
#

Foldseek 3Di:
DDDDDDDDDDDDDDDDDDDDDDDPPPPPPPPDDPQLLVLLVVVCVVPVVDDSVNSLVVLVVVCVVPVNDSSVVSVVVSVVVVLLCCQQVVDDPAPQDAQQAFDPAFFKKKWHWDDDPHHGGIFMWGRNGRQWIWGDPDDPDDIDIDGSRPGGGGPSMDIGDDDDDPVVSVVVDDPPDPD

Organism: NCBI:txid234835

Sequence (179 aa):
MNRTVSSTIALVAISILTFGSLSPASATTETLSPAAQKQAQALVAESPELTESALVNDVEVYSASTGVSVESVLRQASSESAQSIEAASSSKKGKRTKKIGNAKHKGDVFVTPAFTGGVNHGHTGIYSAKPTIVEAPGTGKKSRSTSASSYKVPKKSYKMDVKTSQTKRNKAGIVEGVK

Secondary structure (DSSP, 8-state):
---------------------------------HHHHHHHHHHHHH-TT--HHHHHHHHHHHHHHHT--HHHHHHHHHHHHHHHHHHHH--S-----EE----SSTT-EEEEEEEETTEEEEEEEEEEETTEEEE--STT---EEEETTT-EE-SS-EEE-----HHHHHHTT------